Protein AF-A0A940BI81-F1 (afdb_monomer_lite)

pLDDT: mean 87.65, std 10.11, range [50.91, 97.31]

Foldseek 3Di:
DVPPDDDDDDPVDDPPPDDDDFDDPDLVRSLVVVLVCLVPDDDWDADPVRHTDDDCSVVCNVCSVVPPDDD

Secondary structure (DSSP, 8-state):
-TTSPPPP--TTS-S---------SSHHHHHHHHHHHHHH-----B-TTSPBPP-SHHHHHHHGGGTT---

Structure (mmCIF, N/CA/C/O backbone):
data_AF-A0A940BI81-F1
#
_entry.id   AF-A0A940BI81-F1
#
loop_
_atom_site.group_PDB
_atom_site.id
_atom_site.type_symbol
_atom_site.label_atom_id
_atom_site.label_alt_id
_atom_site.label_comp_id
_atom_site.label_asym_id
_atom_site.label_entity_id
_atom_site.label_seq_id
_atom_site.pdbx_PDB_ins_code
_atom_site.Cartn_x
_atom_site.Cartn_y
_atom_site.Cartn_z
_atom_site.occupancy
_atom_site.B_iso_or_equiv
_atom_site.auth_seq_id
_atom_site.auth_comp_id
_atom_site.auth_asym_id
_atom_site.auth_atom_id
_atom_site.pdbx_PDB_model_num
ATOM 1 N N . ALA A 1 1 ? 1.683 5.003 17.299 1.00 50.97 1 ALA A N 1
ATOM 2 C CA . ALA A 1 1 ? 2.523 4.636 18.454 1.00 50.97 1 ALA A CA 1
ATOM 3 C C . ALA A 1 1 ? 3.112 3.247 18.202 1.00 50.97 1 ALA A C 1
ATOM 5 O O . ALA A 1 1 ? 2.457 2.449 17.546 1.00 50.97 1 ALA A O 1
ATOM 6 N N . LEU A 1 2 ? 4.352 2.968 18.622 1.00 62.91 2 LEU A N 1
ATOM 7 C CA . LEU A 1 2 ? 4.991 1.646 18.437 1.00 62.91 2 LEU A CA 1
ATOM 8 C C . LEU A 1 2 ? 4.585 0.631 19.529 1.00 62.91 2 LEU A C 1
ATOM 10 O O . LEU A 1 2 ? 5.130 -0.465 19.584 1.00 62.91 2 LEU A O 1
ATOM 14 N N . ASP A 1 3 ? 3.643 1.002 20.398 1.00 80.62 3 ASP A N 1
ATOM 15 C CA . ASP A 1 3 ? 3.125 0.211 21.522 1.00 80.62 3 ASP A CA 1
ATOM 16 C C . ASP A 1 3 ? 1.815 -0.536 21.195 1.00 80.62 3 ASP A C 1
ATOM 18 O O . ASP A 1 3 ? 1.237 -1.173 22.071 1.00 80.62 3 ASP A O 1
ATOM 22 N N . GLY A 1 4 ? 1.346 -0.470 19.942 1.00 72.56 4 GLY A N 1
ATOM 23 C CA . GLY A 1 4 ? 0.105 -1.112 19.497 1.00 72.56 4 GLY A CA 1
ATOM 24 C C . GLY A 1 4 ? -1.174 -0.337 19.829 1.00 72.56 4 GLY A C 1
ATOM 25 O O . GLY A 1 4 ? -2.263 -0.830 19.542 1.00 72.56 4 GLY A O 1
ATOM 26 N N . THR A 1 5 ? -1.073 0.867 20.397 1.00 82.06 5 THR A N 1
ATOM 27 C CA . THR A 1 5 ? -2.248 1.709 20.646 1.00 82.06 5 THR A CA 1
ATOM 28 C C . THR A 1 5 ? -2.849 2.184 19.317 1.00 82.06 5 THR A C 1
ATOM 30 O O . THR A 1 5 ? -2.095 2.691 18.471 1.00 82.06 5 THR A O 1
ATOM 33 N N . PRO A 1 6 ? -4.179 2.060 19.121 1.00 83.31 6 PRO A N 1
ATOM 34 C CA . PRO A 1 6 ? -4.859 2.609 17.954 1.00 83.31 6 PRO A CA 1
ATOM 35 C C . PRO A 1 6 ? -4.536 4.093 17.763 1.00 83.31 6 PRO A C 1
ATOM 37 O O . PRO A 1 6 ? -4.454 4.855 18.726 1.00 83.31 6 PRO A O 1
ATOM 40 N N . TYR A 1 7 ? -4.315 4.494 16.513 1.00 86.06 7 TYR A N 1
ATOM 41 C CA . TYR A 1 7 ? -4.059 5.884 16.155 1.00 86.06 7 TYR A CA 1
ATOM 42 C C . TYR A 1 7 ? -5.354 6.542 15.687 1.00 86.06 7 TYR A C 1
ATOM 44 O O . TYR A 1 7 ? -5.940 6.112 14.693 1.00 86.06 7 TYR A O 1
ATOM 52 N N . ASP A 1 8 ? -5.768 7.600 16.379 1.00 86.94 8 ASP A N 1
ATOM 53 C CA . ASP A 1 8 ? -6.893 8.422 15.947 1.00 86.94 8 ASP A CA 1
ATOM 54 C C . ASP A 1 8 ? -6.465 9.305 14.774 1.00 86.94 8 ASP A C 1
ATOM 56 O O . ASP A 1 8 ? -5.586 10.157 14.915 1.00 86.94 8 ASP A O 1
ATOM 60 N N . ILE A 1 9 ? -7.098 9.109 13.613 1.00 85.00 9 ILE A N 1
ATOM 61 C CA . ILE A 1 9 ? -6.855 9.929 12.424 1.00 85.00 9 ILE A CA 1
ATOM 62 C C . ILE A 1 9 ? -7.553 11.286 12.623 1.00 85.00 9 ILE A C 1
ATOM 64 O O . ILE A 1 9 ? -8.786 11.339 12.698 1.00 85.00 9 ILE A O 1
ATOM 68 N N . PRO A 1 10 ? -6.805 12.396 12.705 1.00 83.25 10 PRO A N 1
ATOM 69 C CA . PRO A 1 10 ? -7.391 13.708 12.931 1.00 83.25 10 PRO A CA 1
ATOM 70 C C . PRO A 1 10 ? -8.098 14.217 11.666 1.00 83.25 10 PRO A C 1
ATOM 72 O O . PRO A 1 10 ? -7.483 14.412 10.622 1.00 83.25 10 PRO A O 1
ATOM 75 N N . THR A 1 11 ? -9.404 14.476 11.764 1.00 78.25 11 THR A N 1
ATOM 76 C CA . THR A 1 11 ? -10.252 14.888 10.625 1.00 78.25 11 THR A CA 1
ATOM 77 C C . THR A 1 11 ? -10.035 16.334 10.169 1.00 78.25 11 THR A C 1
ATOM 79 O O . THR A 1 11 ? -10.642 16.764 9.194 1.00 78.25 11 THR A O 1
ATOM 82 N N . GLU A 1 12 ? -9.231 17.111 10.897 1.00 83.88 12 GLU A N 1
ATOM 83 C CA . GLU A 1 12 ? -8.916 18.511 10.578 1.00 83.88 12 GLU A CA 1
ATOM 84 C C . GLU A 1 12 ? -7.771 18.668 9.557 1.00 83.88 12 GLU A C 1
ATOM 86 O O . GLU A 1 12 ? -7.526 19.778 9.086 1.00 83.88 12 GLU A O 1
ATOM 91 N N . PHE A 1 13 ? -7.086 17.575 9.199 1.00 78.38 13 PHE A N 1
ATOM 92 C CA . PHE A 1 13 ? -5.950 17.571 8.273 1.00 78.38 13 PHE A CA 1
ATOM 93 C C . PHE A 1 13 ? -6.252 16.820 6.968 1.00 78.38 13 PHE A C 1
ATOM 95 O O . PHE A 1 13 ? -7.337 16.272 6.771 1.00 78.38 13 PHE A O 1
ATOM 102 N N . ASP A 1 14 ? -5.271 16.819 6.059 1.00 77.75 14 ASP A N 1
ATOM 103 C CA . ASP A 1 14 ? -5.316 16.052 4.813 1.00 77.75 14 ASP A CA 1
ATOM 104 C C . ASP A 1 14 ? -5.566 14.557 5.114 1.00 77.75 14 ASP A C 1
ATOM 106 O O . ASP A 1 14 ? -4.882 13.985 5.968 1.00 77.75 14 ASP A O 1
ATOM 110 N N . PRO A 1 15 ? -6.527 13.908 4.430 1.00 79.25 15 PRO A N 1
ATOM 111 C CA . PRO A 1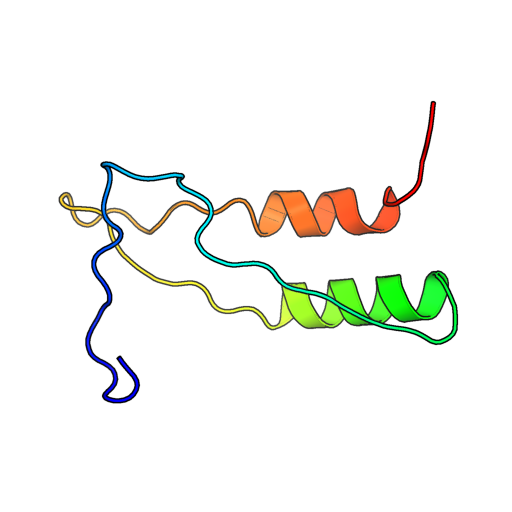 15 ? -6.866 12.506 4.665 1.00 79.25 15 PRO A CA 1
ATOM 112 C C . PRO A 1 15 ? -5.778 11.505 4.230 1.00 79.25 15 PRO A C 1
ATOM 114 O O . PRO A 1 15 ? -5.942 10.303 4.446 1.00 79.25 15 PRO A O 1
ATOM 117 N N . ASN A 1 16 ? -4.686 11.945 3.594 1.00 85.62 16 ASN A N 1
ATOM 118 C CA . ASN A 1 16 ? -3.576 11.077 3.207 1.00 85.62 16 ASN A CA 1
ATOM 119 C C . ASN A 1 16 ? -2.853 10.509 4.437 1.00 85.62 16 ASN A C 1
ATOM 121 O O . ASN A 1 16 ? -2.023 11.165 5.062 1.00 85.62 16 ASN A O 1
ATOM 125 N N . LEU A 1 17 ? -3.135 9.240 4.736 1.00 87.75 17 LEU A N 1
ATOM 126 C CA . LEU A 1 17 ? -2.589 8.541 5.898 1.00 87.75 17 LEU A CA 1
ATOM 127 C C . LEU A 1 17 ? -1.083 8.251 5.786 1.00 87.75 17 LEU A C 1
ATOM 129 O O . LEU A 1 17 ? -0.356 8.347 6.773 1.00 87.75 17 LEU A O 1
ATOM 133 N N . ALA A 1 18 ? -0.614 7.847 4.604 1.00 88.81 18 ALA A N 1
ATOM 134 C CA . ALA A 1 18 ? 0.770 7.436 4.391 1.00 88.81 18 ALA A CA 1
ATOM 135 C C . ALA A 1 18 ? 1.191 7.560 2.921 1.00 88.81 18 ALA A C 1
ATOM 137 O O . ALA A 1 18 ? 0.365 7.502 2.011 1.00 88.81 18 ALA A O 1
ATOM 138 N N . LEU A 1 19 ? 2.505 7.657 2.703 1.00 91.12 19 LEU A N 1
ATOM 139 C CA . LEU A 1 19 ? 3.139 7.573 1.391 1.00 91.12 19 LEU A CA 1
ATOM 140 C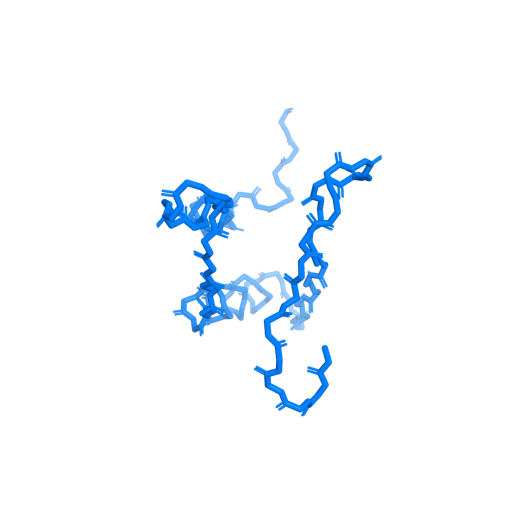 C . LEU A 1 19 ? 4.008 6.312 1.323 1.00 91.12 19 LEU A C 1
ATOM 142 O O . LEU A 1 19 ? 4.946 6.162 2.104 1.00 91.12 19 LEU A O 1
ATOM 146 N N . ALA A 1 20 ? 3.723 5.437 0.360 1.00 92.25 20 ALA A N 1
ATOM 147 C CA . ALA A 1 20 ? 4.560 4.287 0.037 1.00 92.25 20 ALA A CA 1
ATOM 148 C C . ALA A 1 20 ? 5.380 4.572 -1.229 1.00 92.25 20 ALA A C 1
ATOM 150 O O . ALA A 1 20 ? 4.843 5.038 -2.233 1.00 92.25 20 ALA A O 1
ATOM 151 N N . ILE A 1 21 ? 6.680 4.272 -1.191 1.00 93.88 21 ILE A N 1
ATOM 152 C CA . ILE A 1 21 ? 7.579 4.374 -2.346 1.00 93.88 21 ILE A CA 1
ATOM 153 C C . ILE A 1 21 ? 8.154 2.988 -2.614 1.00 93.88 21 ILE A C 1
ATOM 155 O O . ILE A 1 21 ? 8.810 2.405 -1.753 1.00 93.88 21 ILE A O 1
ATOM 159 N N . VAL A 1 22 ? 7.921 2.473 -3.821 1.00 94.00 22 VAL A N 1
ATOM 160 C CA . VAL A 1 22 ? 8.439 1.179 -4.273 1.00 94.00 22 VAL A CA 1
ATOM 161 C C . VAL A 1 22 ? 9.465 1.409 -5.371 1.00 94.00 22 VAL A C 1
ATOM 163 O O . VAL A 1 22 ? 9.219 2.148 -6.323 1.00 94.00 22 VAL A O 1
ATOM 166 N N . TRP A 1 23 ? 10.620 0.762 -5.237 1.00 95.50 23 TRP A N 1
ATOM 167 C CA . TRP A 1 23 ? 11.718 0.862 -6.191 1.00 95.50 23 TRP A CA 1
ATOM 168 C C . TRP A 1 23 ? 11.979 -0.481 -6.880 1.00 95.50 23 TRP A C 1
ATOM 170 O O . TRP A 1 23 ? 11.923 -1.541 -6.247 1.00 95.50 23 TRP A O 1
ATOM 180 N N . GLY A 1 24 ? 12.308 -0.417 -8.167 1.00 95.12 24 GLY A N 1
ATOM 181 C CA . GLY A 1 24 ? 12.792 -1.521 -8.989 1.00 95.12 24 GLY A CA 1
ATOM 182 C C . GLY A 1 24 ? 13.865 -1.017 -9.951 1.00 95.12 24 GLY A C 1
ATOM 183 O O . GLY A 1 24 ? 13.970 0.184 -10.202 1.00 95.12 24 GLY A O 1
ATOM 184 N N . THR A 1 25 ? 14.669 -1.937 -10.472 1.00 97.31 25 THR A N 1
ATOM 185 C CA . THR A 1 25 ? 15.707 -1.656 -11.474 1.00 97.31 25 THR A CA 1
ATOM 186 C C . THR A 1 25 ? 15.115 -1.184 -12.801 1.00 97.31 25 THR A C 1
ATOM 188 O O . THR A 1 25 ? 15.726 -0.377 -13.499 1.00 97.31 25 THR A O 1
ATOM 191 N N . ASP A 1 26 ? 13.898 -1.632 -13.109 1.00 94.69 26 ASP A N 1
ATOM 192 C CA . ASP A 1 26 ? 13.078 -1.162 -14.215 1.00 94.69 26 ASP A CA 1
ATOM 193 C C . ASP A 1 26 ? 11.603 -1.003 -13.796 1.00 94.69 26 ASP A C 1
ATOM 195 O O . ASP A 1 26 ? 11.199 -1.279 -12.659 1.00 94.69 26 ASP A O 1
ATOM 199 N N . LEU A 1 27 ? 10.780 -0.525 -14.733 1.00 93.06 27 LEU A N 1
ATOM 200 C CA . LEU A 1 27 ? 9.358 -0.294 -14.490 1.00 93.06 27 LEU A CA 1
ATOM 201 C C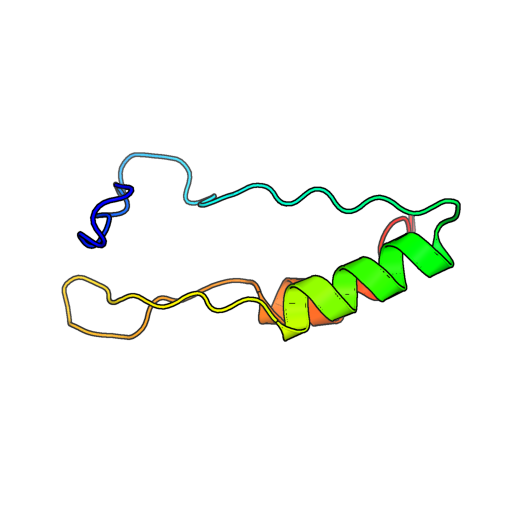 . LEU A 1 27 ? 8.575 -1.595 -14.258 1.00 93.06 27 LEU A C 1
ATOM 203 O O . LEU A 1 27 ? 7.593 -1.580 -13.517 1.00 93.06 27 LEU A O 1
ATOM 207 N N . ALA A 1 28 ? 8.969 -2.701 -14.891 1.00 93.81 28 ALA A N 1
ATOM 208 C CA . ALA A 1 28 ? 8.279 -3.977 -14.734 1.00 93.81 28 ALA A CA 1
ATOM 209 C C . ALA A 1 28 ? 8.490 -4.523 -13.317 1.00 93.81 28 ALA A C 1
ATOM 211 O O . ALA A 1 28 ? 7.530 -4.912 -12.65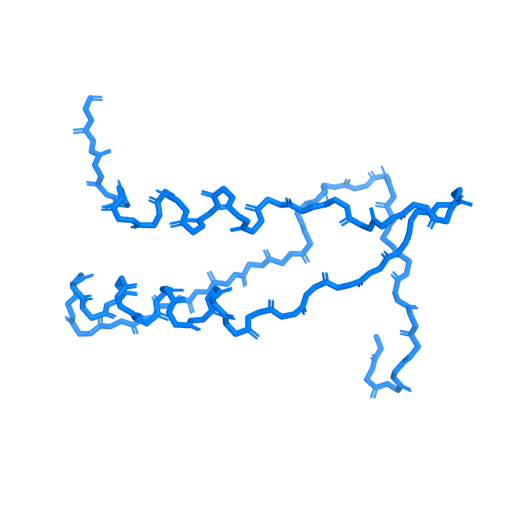1 1.00 93.81 28 ALA A O 1
ATOM 212 N N . GLU A 1 29 ? 9.724 -4.461 -12.819 1.00 96.25 29 GLU A N 1
ATOM 213 C CA . GLU A 1 29 ? 10.068 -4.856 -11.461 1.00 96.25 29 GLU A CA 1
ATOM 214 C C . GLU A 1 29 ? 9.396 -3.951 -10.422 1.00 96.25 29 GLU A C 1
ATOM 216 O O . GLU A 1 29 ? 8.820 -4.451 -9.454 1.00 96.25 29 GLU A O 1
ATOM 221 N N . ALA A 1 30 ? 9.410 -2.629 -10.625 1.00 94.94 30 ALA A N 1
ATOM 222 C CA . ALA A 1 30 ? 8.743 -1.697 -9.718 1.00 94.94 30 ALA A CA 1
ATOM 223 C C . ALA A 1 30 ? 7.230 -1.975 -9.619 1.00 94.94 30 ALA A C 1
ATOM 225 O O . ALA A 1 30 ? 6.677 -1.965 -8.519 1.00 94.94 30 ALA A O 1
ATOM 226 N N . LYS A 1 31 ? 6.567 -2.293 -10.742 1.00 94.38 31 LYS A N 1
ATOM 227 C CA . LYS A 1 31 ? 5.145 -2.680 -10.764 1.00 94.38 31 LYS A CA 1
ATOM 228 C 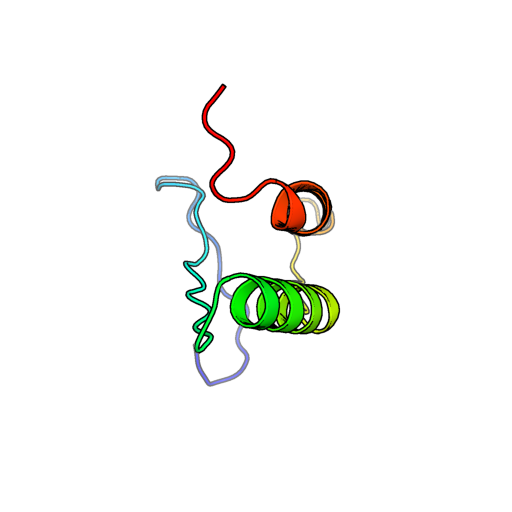C . LYS A 1 31 ? 4.890 -4.003 -10.051 1.00 94.38 31 LYS A C 1
ATOM 230 O O . LYS A 1 31 ? 3.986 -4.072 -9.225 1.00 94.38 31 LYS A O 1
ATOM 235 N N . ALA A 1 32 ? 5.694 -5.031 -10.326 1.00 96.06 32 ALA A N 1
ATOM 236 C CA . ALA A 1 32 ? 5.555 -6.335 -9.679 1.00 96.06 32 ALA A CA 1
ATOM 237 C C . ALA A 1 32 ? 5.715 -6.231 -8.153 1.00 96.06 32 ALA A C 1
ATOM 239 O O . ALA A 1 32 ? 4.904 -6.768 -7.399 1.00 96.06 32 ALA A O 1
ATOM 240 N N . ARG A 1 33 ? 6.717 -5.472 -7.692 1.00 96.81 33 ARG A N 1
ATOM 241 C CA . ARG A 1 33 ? 6.919 -5.179 -6.266 1.00 96.81 33 ARG A CA 1
ATOM 242 C C . ARG A 1 33 ? 5.778 -4.341 -5.685 1.00 96.81 33 ARG A C 1
ATOM 244 O O . ARG A 1 33 ? 5.386 -4.575 -4.548 1.00 96.81 33 ARG A O 1
ATOM 251 N N . GLY A 1 34 ? 5.236 -3.397 -6.456 1.00 95.69 34 GLY A N 1
ATOM 252 C CA . GLY A 1 34 ? 4.088 -2.579 -6.064 1.00 95.69 34 GLY A CA 1
ATOM 253 C C . GLY A 1 34 ? 2.840 -3.417 -5.803 1.00 95.69 34 GLY A C 1
ATOM 254 O O . GLY A 1 34 ? 2.223 -3.273 -4.751 1.00 95.69 34 GLY A O 1
ATOM 255 N N . HIS A 1 35 ? 2.522 -4.349 -6.704 1.00 96.50 35 HIS A N 1
ATOM 256 C CA . HIS A 1 35 ? 1.430 -5.308 -6.504 1.00 96.50 35 HIS A CA 1
ATOM 257 C C . HIS A 1 35 ? 1.666 -6.199 -5.290 1.00 96.50 35 HIS A C 1
ATOM 259 O O . HIS A 1 35 ? 0.788 -6.297 -4.443 1.00 96.50 35 HIS A O 1
ATOM 265 N N . ALA A 1 36 ? 2.865 -6.773 -5.150 1.00 97.06 36 ALA A N 1
ATOM 266 C CA . ALA A 1 36 ? 3.190 -7.609 -3.994 1.00 97.06 36 ALA A CA 1
ATOM 267 C C . ALA A 1 36 ? 3.045 -6.845 -2.664 1.00 97.06 36 ALA A C 1
ATOM 269 O O . ALA A 1 36 ? 2.522 -7.388 -1.692 1.00 97.06 36 ALA A O 1
ATOM 270 N N . PHE A 1 37 ? 3.463 -5.575 -2.625 1.00 96.62 37 PHE A N 1
ATOM 271 C CA . PHE A 1 37 ? 3.264 -4.710 -1.463 1.00 96.62 37 PHE A CA 1
ATOM 272 C C . PHE A 1 37 ? 1.774 -4.505 -1.168 1.00 96.62 37 PHE A C 1
ATOM 274 O O . PHE A 1 37 ? 1.343 -4.775 -0.048 1.00 96.62 37 PHE A O 1
ATOM 281 N N . LEU A 1 38 ? 0.990 -4.085 -2.167 1.00 95.88 38 LEU A N 1
ATOM 282 C CA . LEU A 1 38 ? -0.445 -3.821 -2.016 1.00 95.88 38 LEU A CA 1
ATOM 283 C C . LEU A 1 38 ? -1.245 -5.078 -1.641 1.00 95.88 38 LEU A C 1
ATOM 285 O O . LEU A 1 38 ? -2.202 -4.968 -0.883 1.00 95.88 38 LEU A O 1
ATOM 289 N N . ASP A 1 39 ? -0.838 -6.259 -2.112 1.00 96.12 39 ASP A N 1
ATOM 290 C CA . ASP A 1 39 ? -1.444 -7.547 -1.749 1.00 96.12 39 ASP A CA 1
ATOM 291 C C . ASP A 1 39 ? -1.172 -7.949 -0.299 1.00 96.12 39 ASP A C 1
ATOM 293 O O . ASP A 1 39 ? -1.993 -8.618 0.325 1.00 96.12 39 ASP A O 1
ATOM 297 N N . SER A 1 40 ? -0.017 -7.553 0.238 1.00 95.88 40 SER A N 1
ATOM 298 C CA . SER A 1 40 ? 0.371 -7.847 1.621 1.00 95.88 40 SER A CA 1
ATOM 299 C C . SER A 1 40 ? -0.067 -6.779 2.629 1.00 95.88 40 SER A C 1
ATOM 301 O O . SER A 1 40 ? 0.065 -6.987 3.836 1.00 95.88 40 SER A O 1
ATOM 303 N N . LEU A 1 41 ? -0.553 -5.627 2.153 1.00 95.31 41 LEU A N 1
ATOM 304 C CA . LEU A 1 41 ? -0.897 -4.488 2.994 1.00 95.31 41 LEU A CA 1
ATO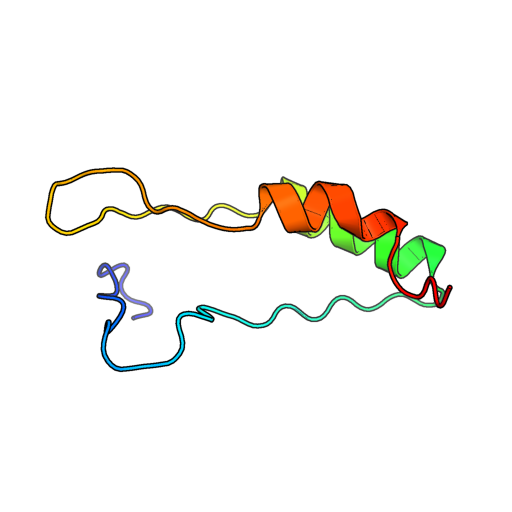M 305 C C . LEU A 1 41 ? -2.167 -4.772 3.803 1.00 95.31 41 LEU A C 1
ATOM 307 O O . LEU A 1 41 ? -3.260 -4.888 3.255 1.00 95.31 41 LEU A O 1
ATOM 311 N N . VAL A 1 42 ? -2.020 -4.790 5.126 1.00 92.12 42 VAL A N 1
ATOM 312 C CA . VAL A 1 42 ? -3.138 -4.821 6.074 1.00 92.12 42 VAL A CA 1
ATOM 313 C C . VAL A 1 42 ? -3.343 -3.413 6.623 1.00 92.12 42 VAL A C 1
ATOM 315 O O . VAL A 1 42 ? -2.457 -2.858 7.272 1.00 92.12 42 VAL A O 1
ATOM 318 N N . LEU A 1 43 ? -4.508 -2.831 6.340 1.00 91.25 43 LEU A N 1
ATOM 319 C CA . LEU A 1 43 ? -4.937 -1.538 6.861 1.00 91.25 43 LEU A CA 1
ATOM 320 C C . LEU A 1 43 ? -6.323 -1.702 7.483 1.00 91.25 43 LEU A C 1
ATOM 322 O O . LEU A 1 43 ? -7.316 -1.852 6.775 1.00 91.25 43 LEU A O 1
ATOM 326 N N . GLU A 1 44 ? -6.365 -1.679 8.811 1.00 90.81 44 GLU A N 1
ATOM 327 C CA . GLU A 1 44 ? -7.565 -1.913 9.611 1.00 90.81 44 GLU A CA 1
ATOM 328 C C . GLU A 1 44 ? -7.800 -0.743 10.566 1.00 90.81 44 GLU A C 1
ATOM 330 O O . GLU A 1 44 ? -6.871 -0.055 10.991 1.00 90.81 44 GLU A O 1
ATOM 335 N N . GLY A 1 45 ? -9.064 -0.514 10.897 1.00 90.50 45 GLY A N 1
ATOM 336 C CA . GLY A 1 45 ? -9.494 0.557 11.781 1.00 90.50 45 GLY A CA 1
ATOM 337 C C . GLY A 1 45 ? -11.006 0.708 11.733 1.00 90.50 45 GLY A C 1
ATOM 338 O O . GLY A 1 45 ? -11.676 0.048 10.935 1.00 90.50 45 GLY A O 1
ATOM 339 N N . HIS A 1 46 ? -11.532 1.591 12.572 1.00 91.88 46 HIS A N 1
ATOM 340 C CA . HIS A 1 46 ? -12.956 1.897 12.626 1.00 91.88 46 HIS A CA 1
ATOM 341 C C . HIS A 1 46 ? -13.174 3.406 12.710 1.00 91.88 46 HIS A C 1
ATOM 343 O O . HIS A 1 46 ? -12.330 4.127 13.245 1.00 91.88 46 HIS A O 1
ATOM 349 N N . ASP A 1 47 ? -14.300 3.881 12.186 1.00 88.50 47 ASP A N 1
ATOM 350 C CA . ASP A 1 47 ? -14.769 5.236 12.459 1.00 88.50 47 ASP A CA 1
ATOM 351 C C . ASP A 1 47 ? -15.445 5.336 13.841 1.00 88.50 47 ASP A C 1
ATOM 353 O O . ASP A 1 47 ? -15.516 4.371 14.608 1.00 88.50 47 ASP A O 1
ATOM 357 N N . LYS A 1 48 ? -15.949 6.530 14.171 1.00 84.44 48 LYS A N 1
ATOM 358 C CA . LYS A 1 48 ? -16.619 6.805 15.453 1.00 84.44 48 LYS A CA 1
ATOM 359 C C . LYS A 1 48 ? -17.915 6.012 15.647 1.00 84.44 48 LYS A C 1
ATOM 361 O O . LYS A 1 48 ? -18.324 5.820 16.789 1.00 84.44 48 LYS A O 1
ATOM 366 N N . ASP A 1 49 ? -18.528 5.555 14.559 1.00 90.50 49 ASP A N 1
ATOM 367 C CA . ASP A 1 49 ? -19.764 4.774 14.562 1.00 90.50 49 ASP A CA 1
ATOM 368 C C . ASP A 1 49 ? -19.480 3.256 14.541 1.00 90.50 49 ASP A C 1
ATOM 370 O O . ASP A 1 49 ? -20.403 2.441 14.553 1.00 90.50 49 ASP A O 1
ATOM 374 N N . GLY A 1 50 ? -18.200 2.859 14.549 1.00 90.69 50 GLY A N 1
ATOM 375 C CA . GLY A 1 50 ? -17.747 1.468 14.544 1.00 90.69 50 GLY A CA 1
ATOM 376 C C . GLY A 1 50 ? -17.661 0.837 13.152 1.00 90.69 50 GLY A C 1
ATOM 377 O O . GLY A 1 50 ? -17.327 -0.348 13.040 1.00 90.69 50 GLY A O 1
ATOM 378 N N . SER A 1 51 ? -17.922 1.591 12.082 1.00 93.06 51 SER A N 1
ATOM 379 C CA . SER A 1 51 ? -17.820 1.077 10.714 1.00 93.06 51 SER A CA 1
ATOM 380 C C . SER A 1 51 ? -16.354 0.876 10.320 1.00 93.06 51 SER A C 1
ATOM 382 O O . SER A 1 51 ? -15.504 1.654 10.753 1.00 93.06 51 SER A O 1
ATOM 384 N N . PRO A 1 52 ? -16.020 -0.133 9.491 1.00 91.50 52 PRO A N 1
ATOM 385 C CA . PRO A 1 52 ? -14.647 -0.354 9.046 1.00 91.50 52 PRO A CA 1
ATOM 386 C C . PRO A 1 52 ? -14.059 0.853 8.309 1.00 91.50 52 PRO A C 1
ATOM 388 O O . PRO A 1 52 ? -14.735 1.481 7.485 1.00 91.50 52 PRO A O 1
ATOM 391 N N . LEU A 1 53 ? -12.775 1.118 8.556 1.00 89.88 53 LEU A N 1
ATOM 392 C CA . LEU A 1 53 ? -11.997 2.150 7.878 1.00 89.88 53 LEU A CA 1
ATOM 393 C C . LEU A 1 53 ? -12.101 1.988 6.358 1.00 89.88 53 LEU A C 1
ATOM 395 O O . LEU A 1 53 ? -11.762 0.948 5.792 1.00 89.88 53 LEU A O 1
ATOM 399 N N . GLN A 1 54 ? -12.530 3.053 5.690 1.00 89.88 54 GLN A N 1
ATOM 400 C CA . GLN A 1 54 ? -12.523 3.120 4.235 1.00 89.88 54 GLN A CA 1
ATOM 401 C C . GLN A 1 54 ? -11.135 3.540 3.751 1.00 89.88 54 GLN A C 1
ATOM 403 O O . GLN A 1 54 ? -10.552 4.494 4.263 1.00 89.88 54 GLN A O 1
ATOM 408 N N . SER A 1 55 ? -10.608 2.844 2.744 1.00 91.69 55 SER A N 1
ATOM 409 C CA . SER A 1 55 ? -9.315 3.166 2.138 1.00 91.69 55 SER A CA 1
ATOM 410 C C . SER A 1 55 ? -9.372 3.072 0.616 1.00 91.69 55 SER A C 1
ATOM 412 O O . SER A 1 55 ? -10.270 2.461 0.037 1.00 91.69 55 SER A O 1
ATOM 414 N N . ASN A 1 56 ? -8.386 3.670 -0.049 1.00 92.69 56 ASN A N 1
ATOM 415 C CA . ASN A 1 56 ? -8.235 3.621 -1.502 1.00 92.69 56 ASN A CA 1
ATOM 416 C C . ASN A 1 56 ? -7.291 2.497 -1.975 1.00 92.69 56 ASN A C 1
ATOM 418 O O . ASN A 1 56 ? -6.930 2.475 -3.148 1.00 92.69 56 ASN A O 1
ATOM 422 N N . VAL A 1 57 ? -6.900 1.553 -1.110 1.00 94.12 57 VAL A N 1
ATOM 423 C CA . VAL A 1 57 ? -5.907 0.507 -1.434 1.00 94.12 57 VAL A CA 1
ATOM 424 C C . VAL A 1 57 ? -6.338 -0.343 -2.633 1.00 94.12 57 VAL A C 1
ATOM 426 O O . VAL A 1 57 ? -5.543 -0.564 -3.546 1.00 94.12 57 VAL A O 1
ATOM 429 N N . ALA A 1 58 ? -7.611 -0.748 -2.690 1.00 92.75 58 ALA A N 1
ATOM 430 C CA . ALA A 1 58 ? -8.150 -1.502 -3.825 1.00 92.75 58 ALA A CA 1
ATOM 431 C C . ALA A 1 58 ? -8.043 -0.713 -5.142 1.00 92.75 58 ALA A C 1
ATOM 433 O O . ALA A 1 58 ? -7.588 -1.237 -6.156 1.00 92.75 58 ALA A O 1
ATOM 434 N N . PHE A 1 59 ? -8.366 0.583 -5.104 1.00 92.75 59 PHE A N 1
ATOM 435 C CA . PHE A 1 59 ? -8.216 1.464 -6.259 1.00 92.75 59 PHE A CA 1
ATOM 436 C C . PHE A 1 59 ? -6.750 1.590 -6.699 1.00 92.75 59 PHE A C 1
ATOM 438 O O . PHE A 1 59 ? -6.461 1.559 -7.894 1.00 92.75 59 PHE A O 1
ATOM 445 N N . LEU A 1 60 ? -5.814 1.715 -5.752 1.00 93.19 60 LEU A N 1
ATOM 446 C CA . LEU A 1 60 ? -4.385 1.779 -6.064 1.00 93.19 60 LEU A CA 1
ATOM 447 C C . LEU A 1 60 ? -3.909 0.496 -6.753 1.00 93.19 60 LEU A C 1
ATOM 449 O O . LEU A 1 60 ? -3.199 0.579 -7.757 1.00 93.19 60 LEU A O 1
ATOM 453 N N . LYS A 1 61 ? -4.346 -0.675 -6.280 1.00 92.88 61 LYS A N 1
ATOM 454 C CA . LYS A 1 61 ? -4.028 -1.970 -6.897 1.00 92.88 61 LYS A CA 1
ATOM 455 C C . LYS A 1 61 ? -4.509 -2.034 -8.347 1.00 92.88 61 LYS A C 1
ATOM 457 O O . LYS A 1 61 ? -3.704 -2.280 -9.244 1.00 92.88 61 LYS A O 1
ATOM 462 N N . ASP A 1 62 ? -5.769 -1.684 -8.595 1.00 93.19 62 ASP A N 1
ATOM 463 C CA . ASP A 1 62 ? -6.363 -1.697 -9.939 1.00 93.19 62 ASP A CA 1
ATOM 464 C C . ASP A 1 62 ? -5.677 -0.729 -10.918 1.00 93.19 62 ASP A C 1
ATOM 466 O O . ASP A 1 62 ? -5.693 -0.930 -12.135 1.00 93.19 62 ASP A O 1
ATOM 470 N N . ARG A 1 63 ? -5.076 0.355 -10.410 1.00 91.56 63 ARG A N 1
ATOM 471 C CA . ARG A 1 63 ? -4.419 1.384 -11.231 1.00 91.56 63 ARG A CA 1
ATOM 472 C C . ARG A 1 63 ? -2.905 1.231 -11.340 1.00 91.56 63 ARG A C 1
ATOM 474 O O . ARG A 1 63 ? -2.309 1.916 -12.174 1.00 91.56 63 ARG A O 1
ATOM 481 N N . THR A 1 64 ? -2.288 0.326 -10.581 1.00 90.94 64 THR A N 1
ATOM 482 C CA . THR A 1 64 ? -0.822 0.173 -10.520 1.00 90.94 64 THR A CA 1
ATOM 483 C C . THR A 1 64 ? -0.204 -0.162 -11.887 1.00 90.94 64 THR A C 1
ATOM 485 O O . THR A 1 64 ? 0.855 0.356 -12.252 1.00 90.94 64 THR A O 1
ATOM 488 N N . ASP A 1 65 ? -0.907 -0.908 -12.740 1.00 88.06 65 ASP A N 1
ATOM 489 C CA . ASP A 1 65 ? -0.419 -1.219 -14.094 1.00 88.06 65 ASP A CA 1
ATOM 490 C C . ASP A 1 65 ? -0.458 -0.020 -15.054 1.00 88.06 65 ASP A C 1
ATOM 492 O O . ASP A 1 65 ? 0.294 0.035 -16.040 1.00 88.06 65 ASP A O 1
ATOM 496 N N . GLY A 1 66 ? -1.315 0.957 -14.755 1.00 84.12 66 GLY A N 1
ATOM 497 C CA . GLY A 1 66 ? -1.498 2.201 -15.499 1.00 84.12 66 GLY A CA 1
ATOM 498 C C . GLY A 1 66 ? -0.511 3.310 -15.134 1.00 84.12 66 GLY A C 1
ATOM 499 O O . GLY A 1 66 ? -0.559 4.375 -15.747 1.00 84.12 66 GLY A O 1
ATOM 500 N N . ILE A 1 67 ? 0.387 3.077 -14.171 1.00 78.38 67 ILE A N 1
ATOM 501 C CA . ILE A 1 67 ? 1.384 4.062 -13.740 1.00 78.38 67 ILE A CA 1
ATOM 502 C C . ILE A 1 67 ? 2.269 4.478 -14.930 1.00 78.38 67 ILE A C 1
ATOM 504 O O . ILE A 1 67 ? 2.714 3.629 -15.711 1.00 78.38 67 ILE A O 1
ATOM 508 N N . LEU A 1 68 ? 2.504 5.794 -15.047 1.00 68.88 68 LEU A N 1
ATOM 509 C CA . LEU A 1 68 ? 3.241 6.476 -16.127 1.00 68.88 68 LEU A CA 1
ATOM 510 C C . LEU A 1 68 ? 2.580 6.427 -17.518 1.00 68.88 68 LEU A C 1
ATOM 512 O O . LEU A 1 68 ? 3.251 6.629 -18.530 1.00 68.88 68 LEU A O 1
ATOM 516 N N . ARG A 1 69 ? 1.264 6.199 -17.598 1.00 68.94 69 ARG A N 1
ATOM 517 C CA . ARG A 1 69 ? 0.500 6.470 -18.825 1.00 68.94 69 ARG A CA 1
ATOM 518 C C . ARG A 1 69 ? 0.124 7.952 -18.877 1.00 68.94 69 ARG A C 1
ATOM 520 O O . ARG A 1 69 ? -0.714 8.398 -18.101 1.00 68.94 69 ARG A O 1
ATOM 527 N N . PHE A 1 70 ? 0.733 8.690 -19.800 1.00 61.56 70 PHE A N 1
ATOM 528 C CA . PHE A 1 70 ? 0.330 10.049 -20.164 1.00 61.56 70 PHE A CA 1
ATOM 529 C C . PHE A 1 70 ? -0.488 9.944 -21.454 1.00 61.56 70 PHE A C 1
ATOM 531 O O . PHE A 1 70 ? 0.036 9.471 -22.462 1.00 61.56 70 PHE A O 1
ATOM 538 N N . ALA A 1 71 ? -1.770 10.295 -21.398 1.00 50.91 71 ALA A N 1
ATOM 539 C CA . ALA A 1 71 ? -2.673 10.329 -22.546 1.00 50.91 71 ALA A CA 1
ATOM 540 C C . ALA A 1 71 ? -3.292 11.720 -22.656 1.00 50.91 71 ALA A C 1
ATOM 542 O O . ALA A 1 71 ? -3.543 12.317 -21.583 1.00 50.91 71 ALA A O 1
#

Sequence (71 aa):
ALDGTPYDIPTEFDPNLALAIVWGTDLAEAKARGHAFLDSLVLEGHDKDGSPLQSNVAFLKDRTDGILRFA

Radius of gyration: 15.11 Å; chains: 1; bounding box: 36×26×44 Å